Protein AF-A0A1H9ZW57-F1 (afdb_monomer_lite)

Radius of gyration: 20.59 Å; chains: 1; bounding box: 54×52×50 Å

Foldseek 3Di:
DDDDPVVVVVVVVVVVVVVVVLVVLQVPAAADDLLQVQLLLQLLVQLLVQLVVPLDPVSNVVSNVVSCVRSPDPDPVSSVSVVVLLLLLLVLVVVLVVLVVVLVVLVVVDDDVSVVVNVVSVVVNVVSVVVLVVSCSNRNPVSSVSCVVCNVSSNVSNVSVCVSVVVD

Structure (mmCIF, N/CA/C/O backbone):
data_AF-A0A1H9ZW57-F1
#
_entry.id   AF-A0A1H9ZW57-F1
#
loop_
_atom_site.group_PDB
_atom_site.id
_atom_site.type_symbol
_atom_site.label_atom_id
_atom_site.label_alt_id
_atom_site.label_comp_id
_atom_site.label_asym_id
_atom_site.label_entity_id
_atom_site.label_seq_id
_atom_site.pdbx_PDB_ins_code
_atom_site.Cartn_x
_atom_site.Cartn_y
_atom_site.Cartn_z
_atom_site.occupancy
_atom_site.B_iso_or_equiv
_atom_site.auth_seq_id
_atom_site.auth_comp_id
_atom_site.auth_asym_id
_atom_site.auth_atom_id
_atom_site.pdbx_PDB_model_num
ATOM 1 N N . MET A 1 1 ? -31.248 30.752 15.917 1.00 48.69 1 MET A N 1
ATOM 2 C CA . MET A 1 1 ? -30.163 31.732 15.704 1.00 48.69 1 MET A CA 1
ATOM 3 C C . MET A 1 1 ? -29.726 31.606 14.259 1.00 48.69 1 MET A C 1
ATOM 5 O O . MET A 1 1 ? -29.418 30.493 13.856 1.00 48.69 1 MET A O 1
ATOM 9 N N . ALA A 1 2 ? -29.811 32.682 13.477 1.00 47.81 2 ALA A N 1
ATOM 10 C CA . ALA A 1 2 ? -29.317 32.686 12.101 1.00 47.81 2 ALA A CA 1
ATOM 11 C C . ALA A 1 2 ? -27.779 32.799 12.116 1.00 47.81 2 ALA A C 1
ATOM 13 O O . ALA A 1 2 ? -27.264 33.510 12.985 1.00 47.81 2 ALA A O 1
ATOM 14 N N . PRO A 1 3 ? -27.055 32.093 11.230 1.00 53.06 3 PRO A N 1
ATOM 15 C CA . PRO A 1 3 ? -25.609 32.245 11.112 1.00 53.06 3 PRO A CA 1
ATOM 16 C C . PRO A 1 3 ? -25.252 33.699 10.771 1.00 53.06 3 PRO A C 1
ATOM 18 O O . PRO A 1 3 ? -25.980 34.388 10.057 1.00 53.06 3 PRO A O 1
ATOM 21 N N . SER A 1 4 ? -24.158 34.186 11.356 1.00 66.56 4 SER A N 1
ATOM 22 C CA . SER A 1 4 ? -23.647 35.531 11.100 1.00 66.56 4 SER A CA 1
ATOM 23 C C . SER A 1 4 ? -23.088 35.609 9.680 1.00 66.56 4 SER A C 1
ATOM 25 O O . SER A 1 4 ? -22.386 34.702 9.241 1.00 66.56 4 SER A O 1
ATOM 27 N N . TYR A 1 5 ? -23.311 36.729 8.992 1.00 62.28 5 TYR A N 1
ATOM 28 C CA . TYR A 1 5 ? -22.708 37.034 7.686 1.00 62.28 5 TYR A CA 1
ATOM 29 C C . TYR A 1 5 ? -21.175 36.841 7.672 1.00 62.28 5 TYR A C 1
ATOM 31 O O . TYR A 1 5 ? -20.592 36.432 6.670 1.00 62.28 5 TYR A O 1
ATOM 39 N N . PHE A 1 6 ? -20.513 37.076 8.810 1.00 53.22 6 PHE A N 1
ATOM 40 C CA . PHE A 1 6 ? -19.073 36.857 8.961 1.00 53.22 6 PHE A CA 1
ATOM 41 C C . PHE A 1 6 ? -18.682 35.372 9.047 1.00 53.22 6 PHE A C 1
ATOM 43 O O . PHE A 1 6 ? -17.600 35.010 8.586 1.00 53.22 6 PHE A O 1
ATOM 50 N N . ASP A 1 7 ? -19.553 34.510 9.580 1.00 55.00 7 ASP A N 1
ATOM 51 C CA . ASP A 1 7 ? -19.32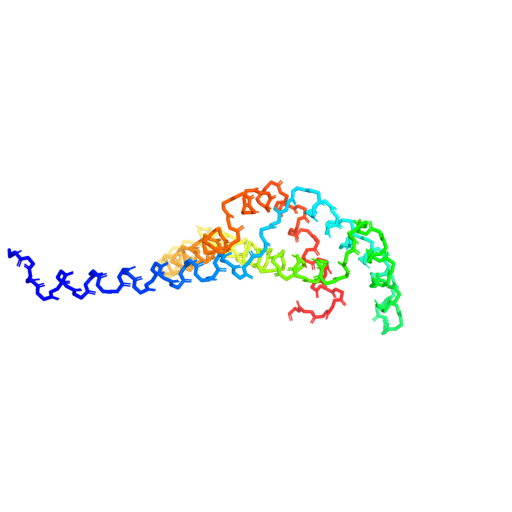8 33.059 9.597 1.00 55.00 7 ASP A CA 1
ATOM 52 C C . ASP A 1 7 ? -19.483 32.465 8.190 1.00 55.00 7 ASP A C 1
ATOM 54 O O . ASP A 1 7 ? -18.700 31.602 7.793 1.00 55.00 7 ASP A O 1
ATOM 58 N N . GLU A 1 8 ? -20.435 32.974 7.403 1.00 53.88 8 GLU A N 1
ATOM 59 C CA . GLU A 1 8 ? -20.627 32.582 6.000 1.00 53.88 8 GLU A CA 1
ATOM 60 C C . GLU A 1 8 ? -19.441 33.005 5.120 1.00 53.88 8 GLU A C 1
ATOM 62 O O . GLU A 1 8 ? -18.935 32.202 4.334 1.00 53.88 8 GLU A O 1
ATOM 67 N N . LEU A 1 9 ? -18.925 34.225 5.308 1.00 49.50 9 LEU A N 1
ATOM 68 C CA . LEU A 1 9 ? -17.718 34.706 4.626 1.00 49.50 9 LEU A CA 1
ATOM 69 C C . LEU A 1 9 ? -16.478 33.875 4.977 1.00 49.50 9 LEU A C 1
ATOM 71 O O . LEU A 1 9 ? -15.741 33.472 4.079 1.00 49.50 9 LEU A O 1
ATOM 75 N N . ASN A 1 10 ? -16.257 33.565 6.257 1.00 44.41 10 ASN A N 1
ATOM 76 C CA . ASN A 1 10 ? -15.122 32.736 6.670 1.00 44.41 10 ASN A CA 1
ATOM 77 C C . ASN A 1 10 ? -15.222 31.301 6.133 1.00 44.41 10 ASN A C 1
ATOM 79 O O . ASN A 1 10 ? -14.213 30.738 5.697 1.00 44.41 10 ASN A O 1
ATOM 83 N N . ALA A 1 11 ? -16.422 30.712 6.120 1.00 53.91 11 ALA A N 1
ATOM 84 C CA . ALA A 1 11 ? -16.649 29.400 5.519 1.00 53.91 11 ALA A CA 1
ATOM 85 C C . ALA A 1 11 ? -16.393 29.417 4.000 1.00 53.91 11 ALA A C 1
ATOM 87 O O . ALA A 1 11 ? -15.747 28.503 3.482 1.00 53.91 11 ALA A O 1
ATOM 88 N N . SER A 1 12 ? -16.822 30.477 3.305 1.00 50.91 12 SER A N 1
ATOM 89 C CA . SER A 1 12 ? -16.596 30.670 1.866 1.00 50.91 12 SER A CA 1
ATOM 90 C C . SER A 1 12 ? -15.109 30.797 1.531 1.00 50.91 12 SER A C 1
ATOM 92 O O . SER A 1 12 ? -14.602 30.052 0.695 1.00 50.91 12 SER A O 1
ATOM 94 N N . VAL A 1 13 ? -14.378 31.665 2.239 1.00 56.69 13 VAL A N 1
ATOM 95 C CA . VAL A 1 13 ? -12.936 31.885 2.024 1.00 56.69 13 VAL A CA 1
ATOM 96 C C . VAL A 1 13 ? -12.135 30.616 2.324 1.00 56.69 13 VAL A C 1
ATOM 98 O O . VAL A 1 13 ? -11.243 30.245 1.563 1.00 56.69 13 VAL A O 1
ATOM 101 N N . THR A 1 14 ? -12.486 29.891 3.390 1.00 61.47 14 THR A N 1
ATOM 102 C CA . THR A 1 14 ? -11.835 28.614 3.723 1.00 61.47 14 THR A CA 1
ATOM 103 C C . THR A 1 14 ? -12.100 27.558 2.645 1.00 61.47 14 THR A C 1
ATOM 105 O O . THR A 1 14 ? -11.188 26.829 2.258 1.00 61.47 14 THR A O 1
ATOM 108 N N . SER A 1 15 ? -13.325 27.490 2.116 1.00 55.47 15 SER A N 1
ATOM 109 C CA . SER A 1 15 ? -13.694 26.560 1.044 1.00 55.47 15 SER A CA 1
ATOM 110 C C . SER A 1 15 ? -12.976 26.869 -0.274 1.00 55.47 15 SER A C 1
ATOM 112 O O . SER A 1 15 ? -12.524 25.949 -0.952 1.00 55.47 15 SER A O 1
ATOM 114 N N . GLU A 1 16 ? -12.842 28.143 -0.640 1.00 55.03 16 GLU A N 1
ATOM 115 C CA . GLU A 1 16 ? -12.150 28.567 -1.863 1.00 55.03 16 GLU A CA 1
ATOM 116 C C . GLU A 1 16 ? -10.642 28.309 -1.799 1.00 55.03 16 GLU A C 1
ATOM 118 O O . GLU A 1 16 ? -10.066 27.800 -2.762 1.00 55.03 16 GLU A O 1
ATOM 123 N N . VAL A 1 17 ? -10.007 28.580 -0.653 1.00 57.34 17 VAL A N 1
ATOM 124 C CA . VAL A 1 17 ? -8.581 28.286 -0.438 1.00 57.34 17 VAL A CA 1
ATOM 125 C C . VAL A 1 17 ? -8.321 26.779 -0.490 1.00 57.34 17 VAL A C 1
ATOM 127 O O . VAL A 1 17 ? -7.395 26.344 -1.174 1.00 57.34 17 VAL A O 1
ATOM 130 N N . LEU A 1 18 ? -9.172 25.965 0.147 1.00 59.97 18 LEU A N 1
ATOM 131 C CA . LEU A 1 18 ? -9.086 24.503 0.062 1.00 59.97 18 LEU A CA 1
ATOM 132 C C . LEU A 1 18 ? -9.321 23.989 -1.368 1.00 59.97 18 LEU A C 1
ATOM 134 O O . LEU A 1 18 ? -8.661 23.044 -1.791 1.00 59.97 18 LEU A O 1
ATOM 138 N N . ALA A 1 19 ? -10.218 24.614 -2.136 1.00 59.75 19 ALA A N 1
ATOM 139 C CA . ALA A 1 19 ? -10.471 24.246 -3.528 1.00 59.75 19 ALA A CA 1
ATOM 140 C C . ALA A 1 19 ? -9.304 24.617 -4.464 1.00 59.75 19 ALA A C 1
ATOM 142 O O . ALA A 1 19 ? -8.989 23.863 -5.390 1.00 59.75 19 ALA A O 1
ATOM 143 N N . ALA A 1 20 ? -8.647 25.757 -4.231 1.00 59.88 20 ALA A N 1
ATOM 144 C CA . ALA A 1 20 ? -7.454 26.170 -4.968 1.00 59.88 20 ALA A CA 1
ATOM 145 C C . ALA A 1 20 ? -6.250 25.260 -4.665 1.00 59.88 20 ALA A C 1
ATOM 147 O O . ALA A 1 20 ? -5.509 24.894 -5.584 1.00 59.88 20 ALA A O 1
ATOM 148 N N . ASP A 1 21 ? -6.095 24.838 -3.408 1.00 62.75 21 ASP A N 1
ATOM 149 C CA . ASP A 1 21 ? -5.072 23.874 -2.993 1.00 62.75 21 ASP A CA 1
ATOM 150 C C . ASP A 1 21 ? -5.345 22.480 -3.587 1.00 62.75 21 ASP A C 1
ATOM 152 O O . ASP A 1 21 ? -4.476 21.904 -4.242 1.00 62.75 21 ASP A O 1
ATOM 156 N N . ASP A 1 22 ? -6.591 21.989 -3.521 1.00 61.50 22 ASP A N 1
ATOM 157 C CA . ASP A 1 22 ? -7.005 20.724 -4.150 1.00 61.50 22 ASP A CA 1
ATOM 158 C C . ASP A 1 22 ? -6.761 20.735 -5.675 1.00 61.50 22 ASP A C 1
ATOM 160 O O . ASP A 1 22 ? -6.293 19.744 -6.247 1.00 61.50 22 ASP A O 1
ATOM 164 N N . ARG A 1 23 ? -7.029 21.858 -6.358 1.00 61.56 23 ARG A N 1
ATOM 165 C CA . ARG A 1 23 ? -6.740 22.015 -7.795 1.00 61.56 23 ARG A CA 1
ATOM 166 C C . ARG A 1 23 ? -5.238 21.973 -8.074 1.00 61.56 23 ARG A C 1
ATOM 168 O O . ARG A 1 23 ? -4.821 21.308 -9.020 1.00 61.56 23 ARG A O 1
ATOM 175 N N . THR A 1 24 ? -4.433 22.645 -7.258 1.00 68.75 24 THR A N 1
ATOM 176 C CA . THR A 1 24 ? -2.968 22.671 -7.394 1.00 68.75 24 THR A CA 1
ATOM 177 C C . THR A 1 24 ? -2.365 21.286 -7.151 1.00 68.75 24 THR A C 1
ATOM 179 O O . THR A 1 24 ? -1.539 20.822 -7.938 1.00 68.75 24 THR A O 1
ATOM 182 N N . LEU A 1 25 ? -2.844 20.573 -6.128 1.00 63.41 25 LEU A N 1
ATOM 183 C CA . LEU A 1 25 ? -2.439 19.202 -5.819 1.00 63.41 25 LEU A CA 1
ATOM 184 C 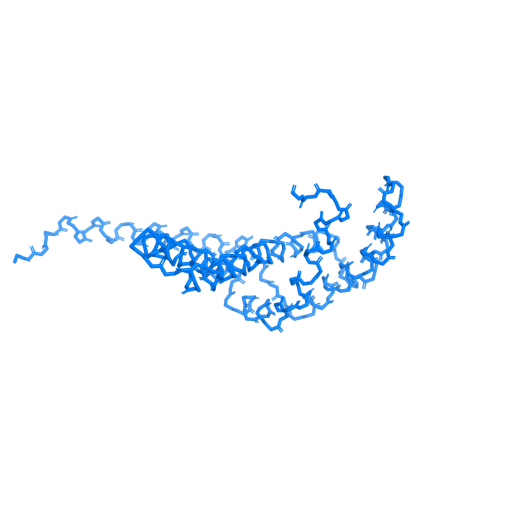C . LEU A 1 25 ? -2.768 18.227 -6.951 1.00 63.41 25 LEU A C 1
ATOM 186 O O . LEU A 1 25 ? -1.939 17.374 -7.262 1.00 63.41 25 LEU A O 1
ATOM 190 N N . ARG A 1 26 ? -3.939 18.365 -7.587 1.00 63.41 26 ARG A N 1
ATOM 191 C CA . ARG A 1 26 ? -4.319 17.549 -8.752 1.00 63.41 26 ARG A CA 1
ATOM 192 C C . ARG A 1 26 ? -3.476 17.851 -9.982 1.00 63.41 26 ARG A C 1
ATOM 194 O O . ARG A 1 26 ? -3.082 16.922 -10.672 1.00 63.41 26 ARG A O 1
ATOM 201 N N . LEU A 1 27 ? -3.176 19.122 -10.250 1.00 65.00 27 LEU A N 1
ATOM 202 C CA . LEU A 1 27 ? -2.346 19.513 -11.396 1.00 65.00 27 LEU A CA 1
ATOM 203 C C . LEU A 1 27 ? -0.892 19.034 -11.263 1.00 65.00 27 LEU A C 1
ATOM 205 O O . LEU A 1 27 ? -0.232 18.800 -12.270 1.00 65.00 27 LEU A O 1
ATOM 209 N N . ALA A 1 28 ? -0.402 18.870 -10.032 1.00 67.06 28 ALA A N 1
ATOM 210 C CA . ALA A 1 28 ? 0.938 18.359 -9.750 1.00 67.06 28 ALA A CA 1
ATOM 211 C C . ALA A 1 28 ? 1.005 16.826 -9.604 1.00 67.06 28 ALA A C 1
ATOM 213 O O . ALA A 1 28 ? 2.099 16.264 -9.510 1.00 67.06 28 ALA A O 1
ATOM 214 N N . ALA A 1 29 ? -0.139 16.141 -9.533 1.00 77.19 29 ALA A N 1
ATOM 215 C CA . ALA A 1 29 ? -0.209 14.700 -9.347 1.00 77.19 29 ALA A CA 1
ATOM 216 C C . ALA A 1 29 ? -0.437 13.984 -10.681 1.00 77.19 29 ALA A C 1
ATOM 218 O O . ALA A 1 29 ? -1.220 14.421 -11.515 1.00 77.19 29 ALA A O 1
ATOM 219 N N . SER A 1 30 ? 0.217 12.839 -10.856 1.00 82.19 30 SER A N 1
ATOM 220 C CA . SER A 1 30 ? 0.008 11.961 -12.009 1.00 82.19 30 SER A CA 1
ATOM 221 C C . SER A 1 30 ? -0.807 10.738 -11.572 1.00 82.19 30 SER A C 1
ATOM 223 O O . SER A 1 30 ? -0.226 9.858 -10.920 1.00 82.19 30 SER A O 1
ATOM 225 N N . PRO A 1 31 ? -2.119 10.676 -11.890 1.00 89.38 31 PRO A N 1
ATOM 226 C CA . PRO A 1 31 ? -2.975 9.510 -11.647 1.00 89.38 31 PRO A CA 1
ATOM 227 C C . PRO A 1 31 ? -2.345 8.227 -12.180 1.00 89.38 31 PRO A C 1
ATOM 229 O O . PRO A 1 31 ? -1.612 8.293 -13.162 1.00 89.38 31 PRO A O 1
ATOM 232 N N . LEU A 1 32 ? -2.604 7.085 -11.545 1.00 93.94 32 LEU A N 1
ATOM 233 C CA . LEU A 1 32 ? -2.151 5.786 -12.045 1.00 93.94 32 LEU A CA 1
ATOM 234 C C . LEU A 1 32 ? -3.151 5.236 -13.063 1.00 93.94 32 LEU A C 1
ATOM 236 O O . LEU A 1 32 ? -4.351 5.211 -12.797 1.00 93.94 32 LEU A O 1
ATOM 240 N N . THR A 1 33 ? -2.651 4.731 -14.185 1.00 95.19 33 THR A N 1
ATOM 241 C CA . THR A 1 33 ? -3.429 3.915 -15.121 1.00 95.19 33 THR A CA 1
ATOM 242 C C . THR A 1 33 ? -3.422 2.444 -14.697 1.00 95.19 33 THR A C 1
ATOM 244 O O . THR A 1 33 ? -2.597 2.003 -13.890 1.00 95.19 33 THR A O 1
ATOM 247 N N . GLY A 1 34 ? -4.326 1.640 -15.265 1.00 95.31 34 GLY A N 1
ATOM 248 C CA . GLY A 1 34 ? -4.345 0.194 -15.020 1.00 95.31 34 GLY A CA 1
ATOM 249 C C . GLY A 1 34 ? -3.059 -0.515 -15.468 1.00 95.31 34 GLY A C 1
ATOM 250 O O . GLY A 1 34 ? -2.571 -1.407 -14.773 1.00 95.31 34 GLY A O 1
ATOM 251 N N . GLU A 1 35 ? -2.470 -0.086 -16.587 1.00 95.94 35 GLU A N 1
ATOM 252 C CA . GLU A 1 35 ? -1.188 -0.611 -17.075 1.00 95.94 35 GLU A CA 1
ATOM 253 C C . GLU A 1 35 ? -0.053 -0.311 -16.094 1.00 95.94 35 GLU A C 1
ATOM 255 O O . GLU A 1 35 ? 0.765 -1.184 -15.794 1.00 95.94 35 GLU A O 1
ATOM 260 N N . GLU A 1 36 ? -0.046 0.894 -15.526 1.00 96.69 36 GLU A N 1
ATOM 261 C CA . GLU A 1 36 ? 0.948 1.291 -14.537 1.00 96.69 36 GLU A CA 1
ATOM 262 C C . GLU A 1 36 ? 0.812 0.493 -13.245 1.00 96.69 36 GLU A C 1
ATOM 264 O O . GLU A 1 36 ? 1.814 0.004 -12.729 1.00 96.69 36 GLU A O 1
ATOM 269 N N . VAL A 1 37 ? -0.410 0.273 -12.747 1.00 97.69 37 VAL A N 1
ATOM 270 C CA . VAL A 1 37 ? -0.634 -0.601 -11.583 1.00 97.69 37 VAL A CA 1
ATOM 271 C C . VAL A 1 37 ? -0.156 -2.027 -11.868 1.00 97.69 37 VAL A C 1
ATOM 273 O O . VAL A 1 37 ? 0.523 -2.620 -11.029 1.00 97.69 37 VAL A O 1
ATOM 276 N N . ALA A 1 38 ? -0.432 -2.570 -13.056 1.00 97.88 38 ALA A N 1
ATOM 277 C CA . ALA A 1 38 ? 0.054 -3.892 -13.446 1.00 97.88 38 A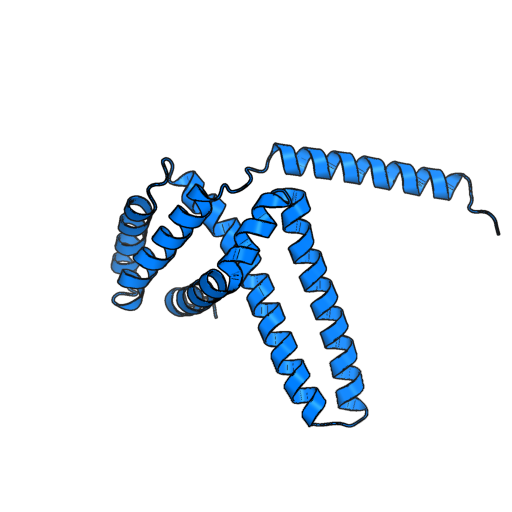LA A CA 1
ATOM 278 C C . ALA A 1 38 ? 1.592 -3.956 -13.525 1.00 97.88 38 ALA A C 1
ATOM 280 O O . ALA A 1 38 ? 2.189 -4.932 -13.065 1.00 97.88 38 ALA A O 1
ATOM 281 N N . GLY A 1 39 ? 2.241 -2.920 -14.064 1.00 98.06 39 GLY A N 1
ATOM 282 C CA . GLY A 1 39 ? 3.701 -2.806 -14.104 1.00 98.06 39 GLY A CA 1
ATOM 283 C C . GLY A 1 39 ? 4.334 -2.692 -12.720 1.00 98.06 39 GLY A C 1
ATOM 284 O O . GLY A 1 39 ? 5.322 -3.366 -12.432 1.00 98.06 39 GLY A O 1
ATOM 285 N N . LEU A 1 40 ? 3.728 -1.916 -11.822 1.00 98.25 40 LEU A N 1
ATOM 286 C CA . LEU A 1 40 ? 4.179 -1.775 -10.435 1.00 98.25 40 LEU A CA 1
ATOM 287 C C . LEU A 1 40 ? 4.014 -3.075 -9.633 1.00 98.25 40 LEU A C 1
ATOM 289 O O . LEU A 1 40 ? 4.861 -3.393 -8.801 1.00 98.25 40 LEU A O 1
ATOM 293 N N . LEU A 1 41 ? 2.961 -3.853 -9.896 1.00 98.38 41 LEU A N 1
ATOM 294 C CA . LEU A 1 41 ? 2.799 -5.184 -9.306 1.00 98.38 41 LEU A CA 1
ATOM 295 C C . LEU A 1 41 ? 3.927 -6.126 -9.743 1.00 98.38 41 LEU A C 1
ATOM 297 O O . LEU A 1 41 ? 4.555 -6.744 -8.884 1.00 98.38 41 LEU A O 1
ATOM 301 N N . ARG A 1 42 ? 4.240 -6.174 -11.048 1.00 98.50 42 ARG A N 1
ATOM 302 C CA . ARG A 1 42 ? 5.378 -6.958 -11.563 1.00 98.50 42 ARG A CA 1
ATOM 303 C C . ARG A 1 42 ? 6.694 -6.519 -10.932 1.00 98.50 42 ARG A C 1
ATOM 305 O O . ARG A 1 42 ? 7.456 -7.368 -10.488 1.00 98.50 42 ARG A O 1
ATOM 312 N N . TYR A 1 43 ? 6.921 -5.208 -10.823 1.00 98.50 43 TYR A N 1
ATOM 313 C CA . TYR A 1 43 ? 8.089 -4.660 -10.134 1.00 98.50 43 TYR A CA 1
ATOM 314 C C . TYR A 1 43 ? 8.224 -5.238 -8.716 1.00 98.50 43 TYR A C 1
ATOM 316 O O . TYR A 1 43 ? 9.261 -5.797 -8.371 1.00 98.50 43 TYR A O 1
ATOM 324 N N . GLN A 1 44 ? 7.179 -5.133 -7.889 1.00 98.31 44 GLN A N 1
ATOM 325 C CA . GLN A 1 44 ? 7.245 -5.566 -6.487 1.00 98.31 44 GLN A CA 1
ATOM 326 C C . GLN A 1 44 ? 7.448 -7.076 -6.355 1.00 98.31 44 GLN A C 1
ATOM 328 O O . GLN A 1 44 ? 8.167 -7.526 -5.465 1.00 98.31 44 GLN A O 1
ATOM 333 N N . GLU A 1 45 ? 6.840 -7.854 -7.246 1.00 98.44 45 GLU A N 1
ATOM 334 C CA . GLU A 1 45 ? 6.976 -9.309 -7.273 1.00 98.44 45 GLU A CA 1
ATOM 335 C C . GLU A 1 45 ? 8.374 -9.753 -7.683 1.00 98.44 45 GLU A C 1
ATOM 337 O O . GLU A 1 45 ? 8.965 -10.584 -6.994 1.00 98.44 45 GLU A O 1
ATOM 342 N N . THR A 1 46 ? 8.927 -9.172 -8.749 1.00 98.50 46 THR A N 1
ATOM 343 C CA . THR A 1 46 ? 10.303 -9.438 -9.179 1.00 98.50 46 THR A CA 1
ATOM 344 C C . THR A 1 46 ? 11.296 -9.018 -8.105 1.00 98.50 46 THR A C 1
ATOM 346 O O . THR A 1 46 ? 12.189 -9.792 -7.764 1.00 98.50 46 THR A O 1
ATOM 349 N N . PHE A 1 47 ? 11.103 -7.834 -7.515 1.00 98.19 47 PHE A N 1
ATOM 350 C CA . PHE A 1 47 ? 11.953 -7.354 -6.433 1.00 98.19 47 PHE A CA 1
ATOM 351 C C . PHE A 1 47 ? 11.969 -8.352 -5.272 1.00 98.19 47 PHE A C 1
ATOM 353 O O . PHE A 1 47 ? 13.038 -8.780 -4.845 1.00 98.19 47 PHE A O 1
ATOM 360 N N . LEU A 1 48 ? 10.794 -8.762 -4.782 1.00 97.81 48 LEU A N 1
ATOM 361 C CA . LEU A 1 48 ? 10.688 -9.719 -3.681 1.00 97.81 48 LEU A CA 1
ATOM 362 C C . LEU A 1 48 ? 11.269 -11.088 -4.032 1.00 97.81 48 LEU A C 1
ATOM 364 O O . LEU A 1 48 ? 11.959 -11.666 -3.198 1.00 97.81 48 LEU A O 1
ATOM 368 N N . GLY A 1 49 ? 11.044 -11.585 -5.252 1.00 97.31 49 GLY A N 1
ATOM 369 C CA . GLY A 1 49 ? 11.563 -12.883 -5.693 1.00 97.31 49 GLY A CA 1
ATOM 370 C C . GLY A 1 49 ? 13.088 -12.998 -5.603 1.00 97.31 49 GLY A C 1
ATOM 371 O O . GLY A 1 49 ? 13.606 -14.089 -5.383 1.00 97.31 49 GLY A O 1
ATOM 372 N N . ILE A 1 50 ? 13.801 -11.874 -5.714 1.00 97.19 50 ILE A N 1
ATOM 373 C CA . ILE A 1 50 ? 15.262 -11.809 -5.593 1.00 97.19 50 ILE A CA 1
ATOM 374 C C . ILE A 1 50 ? 15.668 -11.429 -4.164 1.00 97.19 50 ILE A C 1
ATOM 376 O O . ILE A 1 50 ? 16.511 -12.087 -3.556 1.00 97.19 50 ILE A O 1
ATOM 380 N N . ALA A 1 51 ? 15.056 -10.379 -3.612 1.00 96.56 51 ALA A N 1
ATOM 381 C CA . ALA A 1 51 ? 15.434 -9.803 -2.326 1.00 96.56 51 ALA A CA 1
ATOM 382 C C . ALA A 1 51 ? 15.126 -10.720 -1.131 1.00 96.56 51 ALA A C 1
ATOM 384 O O . ALA A 1 51 ? 15.801 -10.646 -0.108 1.00 96.56 51 ALA A O 1
ATOM 385 N N . GLU A 1 52 ? 14.125 -11.600 -1.230 1.00 95.50 52 GLU A N 1
ATOM 386 C CA . GLU A 1 52 ? 13.853 -12.585 -0.178 1.00 95.50 52 GLU A CA 1
ATOM 387 C C . GLU A 1 52 ? 14.960 -13.638 -0.066 1.00 95.50 52 GLU A C 1
ATOM 389 O O . GLU A 1 52 ? 15.246 -14.088 1.044 1.00 95.50 52 GLU A O 1
ATOM 394 N N . ALA A 1 53 ? 15.592 -13.994 -1.189 1.00 94.38 53 ALA A N 1
ATOM 395 C CA . ALA A 1 53 ? 16.696 -14.948 -1.238 1.00 94.38 53 ALA A CA 1
ATOM 396 C C . ALA A 1 53 ? 18.044 -14.311 -0.862 1.00 94.38 53 ALA A C 1
ATOM 398 O O . ALA A 1 53 ? 18.910 -14.986 -0.308 1.00 94.38 53 ALA A O 1
ATOM 399 N N . ASP A 1 54 ? 18.220 -13.019 -1.145 1.00 94.19 54 ASP A N 1
ATOM 400 C CA . ASP A 1 54 ? 19.467 -12.290 -0.923 1.00 94.19 54 ASP A CA 1
ATOM 401 C C . ASP A 1 54 ? 19.187 -10.860 -0.438 1.00 94.19 54 ASP A C 1
ATOM 403 O O . ASP A 1 54 ? 18.927 -9.943 -1.219 1.00 94.19 54 ASP A O 1
ATOM 407 N N . ARG A 1 55 ? 19.252 -10.683 0.887 1.00 94.12 55 ARG A N 1
ATOM 408 C CA . ARG A 1 55 ? 18.999 -9.404 1.573 1.00 94.12 55 ARG A CA 1
ATOM 409 C C . ARG A 1 55 ? 20.246 -8.527 1.715 1.00 94.12 55 ARG A C 1
ATOM 411 O O . ARG A 1 55 ? 20.205 -7.526 2.429 1.00 94.12 55 ARG A O 1
ATOM 418 N N . SER A 1 56 ? 21.365 -8.906 1.098 1.00 94.25 56 SER A N 1
ATOM 419 C CA . SER A 1 56 ? 22.570 -8.075 1.087 1.00 94.25 56 SER A CA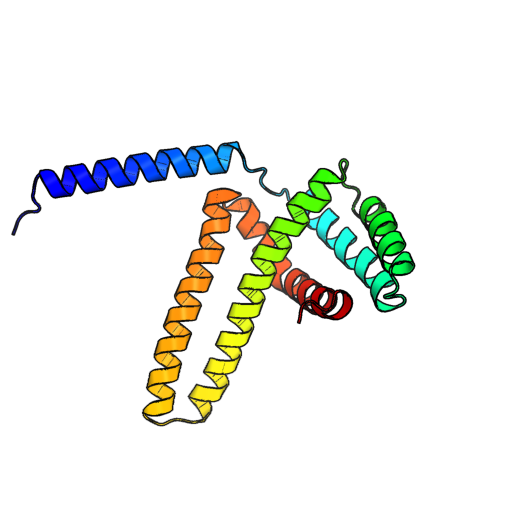 1
ATOM 420 C C . SER A 1 56 ? 22.343 -6.790 0.281 1.00 94.25 56 SER A C 1
ATOM 422 O O . SER A 1 56 ? 21.427 -6.704 -0.535 1.00 94.25 56 SER A O 1
ATOM 424 N N . SER A 1 57 ? 23.192 -5.777 0.464 1.00 93.00 57 SER A N 1
ATOM 425 C CA . SER A 1 57 ? 23.114 -4.544 -0.334 1.00 93.00 57 SER A CA 1
ATOM 426 C C . SER A 1 57 ? 23.233 -4.807 -1.839 1.00 93.00 57 SER A C 1
ATOM 428 O O . SER A 1 57 ? 22.546 -4.167 -2.632 1.00 93.00 57 SER A O 1
ATOM 430 N N . GLU A 1 58 ? 24.070 -5.770 -2.231 1.00 95.06 58 GLU A N 1
ATOM 431 C CA . GLU A 1 58 ? 24.243 -6.193 -3.625 1.00 95.06 58 GLU A CA 1
ATOM 432 C C . GLU A 1 58 ? 23.000 -6.926 -4.144 1.00 95.06 58 GLU A C 1
ATOM 434 O O . GLU A 1 58 ? 22.511 -6.619 -5.235 1.00 95.06 58 GLU A O 1
ATOM 439 N N . GLY A 1 59 ? 22.430 -7.824 -3.334 1.00 95.56 59 GLY A N 1
ATOM 440 C CA . GLY A 1 59 ? 21.180 -8.522 -3.631 1.00 95.56 59 GLY A CA 1
ATOM 441 C C . GLY A 1 59 ? 20.004 -7.571 -3.848 1.00 95.56 59 GLY A C 1
ATOM 442 O O . GLY A 1 59 ? 19.276 -7.704 -4.833 1.00 95.56 59 GLY A O 1
ATOM 443 N N . LEU A 1 60 ? 19.865 -6.551 -2.994 1.00 95.81 60 LEU A N 1
ATOM 444 C CA . LEU A 1 60 ? 18.831 -5.519 -3.119 1.00 95.81 60 LEU A CA 1
ATOM 445 C C . LEU A 1 60 ? 19.041 -4.621 -4.348 1.00 95.81 60 LEU A C 1
ATOM 447 O O . LEU A 1 60 ? 18.070 -4.271 -5.022 1.00 95.81 60 LEU A O 1
ATOM 451 N N . ALA A 1 61 ? 20.288 -4.270 -4.676 1.00 96.19 61 ALA A N 1
ATOM 452 C CA . ALA A 1 61 ? 20.600 -3.494 -5.877 1.00 96.19 61 ALA A CA 1
ATOM 453 C C . ALA A 1 61 ? 20.274 -4.275 -7.165 1.00 96.19 61 ALA A C 1
ATOM 455 O O . ALA A 1 61 ? 19.693 -3.718 -8.106 1.00 96.19 61 ALA A O 1
ATOM 456 N N . ARG A 1 62 ? 20.583 -5.580 -7.189 1.00 97.44 62 ARG A N 1
ATOM 457 C CA . ARG A 1 62 ? 20.186 -6.488 -8.275 1.00 97.44 62 ARG A CA 1
ATOM 458 C C . ARG A 1 62 ? 18.664 -6.589 -8.372 1.00 97.44 62 ARG A C 1
ATOM 460 O O . ARG A 1 62 ? 18.117 -6.362 -9.448 1.00 97.44 62 ARG A O 1
ATOM 467 N N . ALA A 1 63 ? 17.988 -6.836 -7.248 1.00 97.56 63 ALA A N 1
ATOM 468 C CA . ALA A 1 63 ? 16.532 -6.928 -7.183 1.00 97.56 63 ALA A CA 1
ATOM 469 C C . ALA A 1 63 ? 15.851 -5.678 -7.755 1.00 97.56 63 ALA A C 1
ATOM 471 O O . ALA A 1 63 ? 14.929 -5.790 -8.556 1.00 97.56 63 ALA A O 1
ATOM 472 N N . HIS A 1 64 ? 16.335 -4.489 -7.390 1.00 96.31 64 HIS A N 1
ATOM 473 C CA . HIS A 1 64 ? 15.840 -3.219 -7.918 1.00 96.31 64 HIS A CA 1
ATOM 474 C C . HIS A 1 64 ? 16.027 -3.106 -9.437 1.00 96.31 64 HIS A C 1
ATOM 476 O O . HIS A 1 64 ? 15.091 -2.758 -10.155 1.00 96.31 64 HIS A O 1
ATOM 482 N N . THR A 1 65 ? 17.224 -3.424 -9.933 1.00 96.50 65 THR A N 1
ATOM 483 C CA . THR A 1 65 ? 17.553 -3.325 -11.363 1.00 96.50 65 THR A CA 1
ATOM 484 C C . THR A 1 65 ? 16.676 -4.249 -12.208 1.00 96.50 65 THR A C 1
ATOM 486 O O . THR A 1 65 ? 16.082 -3.808 -13.192 1.00 96.50 65 THR A O 1
ATOM 489 N N . GLU A 1 66 ? 16.539 -5.510 -11.798 1.00 97.88 66 GLU A N 1
ATOM 490 C CA . GLU A 1 66 ? 15.703 -6.491 -12.499 1.00 97.88 66 GLU A CA 1
ATOM 491 C C . GLU A 1 66 ? 14.213 -6.144 -12.401 1.00 97.88 66 GLU A C 1
ATOM 493 O O . GLU A 1 66 ? 13.477 -6.255 -13.382 1.00 97.88 66 GLU A O 1
ATOM 498 N N . ALA A 1 67 ? 13.763 -5.647 -11.248 1.00 97.88 67 ALA A N 1
ATOM 499 C CA . ALA A 1 67 ? 12.383 -5.227 -11.056 1.00 97.88 67 ALA A CA 1
ATOM 500 C C . ALA A 1 67 ? 11.999 -4.033 -11.940 1.00 97.88 67 ALA A C 1
ATOM 502 O O . ALA A 1 67 ? 10.893 -4.022 -12.488 1.00 97.88 67 ALA A O 1
ATOM 503 N N . ILE A 1 68 ? 12.889 -3.044 -12.124 1.00 97.19 68 ILE A N 1
ATOM 504 C CA . ILE A 1 68 ? 12.652 -1.931 -13.062 1.00 97.19 68 ILE A CA 1
ATOM 505 C C . ILE A 1 68 ? 12.412 -2.482 -14.467 1.00 97.19 68 ILE A C 1
ATOM 507 O O . ILE A 1 68 ? 11.426 -2.106 -15.100 1.00 97.19 68 ILE A O 1
ATOM 511 N N . GLN A 1 69 ? 13.260 -3.401 -14.932 1.00 96.88 69 GLN A N 1
ATOM 512 C CA . GLN A 1 69 ? 13.116 -4.005 -16.259 1.00 96.88 69 GLN A CA 1
ATOM 513 C C . GLN A 1 69 ? 11.805 -4.797 -16.378 1.00 96.88 69 GLN A C 1
ATOM 515 O O . GLN A 1 69 ? 11.051 -4.608 -17.332 1.00 96.88 69 GLN A O 1
ATOM 520 N N . ALA A 1 70 ? 11.481 -5.621 -15.379 1.00 97.62 70 ALA A N 1
ATOM 521 C CA . ALA A 1 70 ? 10.263 -6.433 -15.353 1.00 97.62 70 ALA A CA 1
ATOM 522 C C . ALA A 1 70 ? 8.967 -5.606 -15.260 1.00 97.62 70 ALA A C 1
ATOM 524 O O . ALA A 1 70 ? 7.897 -6.057 -15.688 1.00 97.62 70 ALA A O 1
ATOM 525 N N . SER A 1 71 ? 9.044 -4.385 -14.722 1.00 97.12 71 SER A N 1
ATOM 526 C CA . SER A 1 71 ? 7.892 -3.484 -14.652 1.00 97.12 71 SER A CA 1
ATOM 527 C C . SER A 1 71 ? 7.334 -3.160 -16.041 1.00 97.12 71 SER A C 1
ATOM 529 O O . SER A 1 71 ? 6.120 -3.005 -16.192 1.00 97.12 71 SER A O 1
ATOM 531 N N . GLY A 1 72 ? 8.196 -3.110 -17.064 1.00 95.88 72 GLY A N 1
ATOM 532 C CA . GLY A 1 72 ? 7.838 -2.663 -18.411 1.00 95.88 72 GLY A CA 1
ATOM 533 C C . GLY A 1 72 ? 7.429 -1.188 -18.478 1.00 95.88 72 GLY A C 1
ATOM 534 O O . GLY A 1 72 ? 6.890 -0.761 -19.494 1.00 95.88 72 GLY A O 1
ATOM 535 N N . LEU A 1 73 ? 7.649 -0.414 -17.408 1.00 94.62 73 LEU A N 1
ATOM 536 C CA . LEU A 1 73 ? 7.335 1.009 -17.385 1.00 94.62 73 LEU A CA 1
ATOM 537 C C . LEU A 1 73 ? 8.447 1.804 -18.080 1.00 94.62 73 LEU A C 1
ATOM 539 O O . LEU A 1 73 ? 9.626 1.522 -17.859 1.00 94.62 73 LEU A O 1
ATOM 543 N N . PRO A 1 74 ? 8.093 2.808 -18.903 1.00 84.81 74 PRO A N 1
ATOM 544 C CA . PRO A 1 74 ? 9.052 3.497 -19.767 1.00 84.81 74 PRO A CA 1
ATOM 545 C C . PRO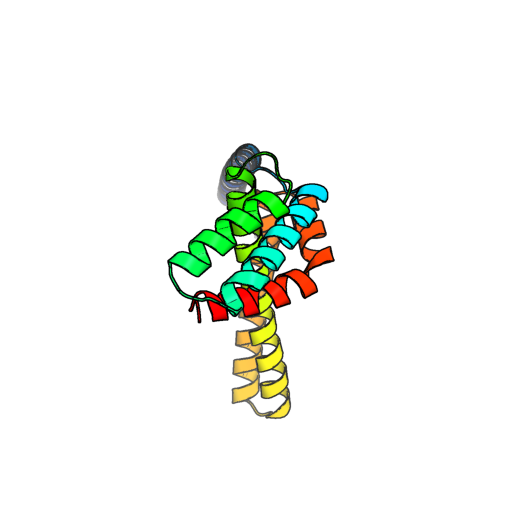 A 1 74 ? 10.074 4.334 -18.989 1.00 84.81 74 PRO A C 1
ATOM 547 O O . PRO A 1 74 ? 11.178 4.567 -19.472 1.00 84.81 74 PRO A O 1
ATOM 550 N N . GLU A 1 75 ? 9.726 4.777 -17.778 1.00 89.00 75 GLU A N 1
ATOM 551 C CA . GLU A 1 75 ? 10.561 5.657 -16.965 1.00 89.00 75 GLU A CA 1
ATOM 552 C C . GLU A 1 75 ? 10.716 5.116 -15.541 1.00 89.00 75 GLU A C 1
ATOM 554 O O . GLU A 1 75 ? 9.728 4.904 -14.834 1.00 89.00 75 GLU A O 1
ATOM 559 N N . ALA A 1 76 ? 11.959 4.994 -15.063 1.00 89.06 76 ALA A N 1
ATOM 560 C CA . ALA A 1 76 ? 12.248 4.608 -13.675 1.00 89.06 76 ALA A CA 1
ATOM 561 C C . ALA A 1 76 ? 11.581 5.556 -12.661 1.00 89.06 76 ALA A C 1
ATOM 563 O O . ALA A 1 76 ? 11.020 5.121 -11.658 1.00 89.06 76 ALA A O 1
ATOM 564 N N . ARG A 1 77 ? 11.519 6.855 -12.984 1.00 90.62 77 ARG A N 1
ATOM 565 C CA . ARG A 1 77 ? 10.798 7.848 -12.178 1.00 90.62 77 ARG A CA 1
ATOM 566 C C . ARG A 1 77 ? 9.334 7.461 -11.956 1.00 90.62 77 ARG A C 1
ATOM 568 O O . ARG A 1 77 ? 8.788 7.721 -10.882 1.00 90.62 77 ARG A O 1
ATOM 575 N N . ARG A 1 78 ? 8.692 6.849 -12.954 1.00 91.50 78 ARG A N 1
ATOM 576 C CA . ARG A 1 78 ? 7.292 6.438 -12.853 1.00 91.50 78 ARG A CA 1
ATOM 577 C C . ARG A 1 78 ? 7.115 5.258 -11.905 1.00 91.50 78 ARG A C 1
ATOM 579 O O . ARG A 1 78 ? 6.163 5.252 -11.124 1.00 91.50 78 ARG A O 1
ATOM 586 N N . VAL A 1 79 ? 8.066 4.323 -11.917 1.00 93.69 79 VAL A N 1
ATOM 587 C CA . VAL A 1 79 ? 8.143 3.210 -10.959 1.00 93.69 79 VAL A CA 1
ATOM 588 C C . VAL A 1 79 ? 8.223 3.747 -9.526 1.00 93.69 79 VAL A C 1
ATOM 590 O O . VAL A 1 79 ? 7.431 3.346 -8.672 1.00 93.69 79 VAL A O 1
ATOM 593 N N . ASP A 1 80 ? 9.115 4.703 -9.262 1.00 91.75 80 ASP A N 1
ATOM 594 C CA . ASP A 1 80 ? 9.308 5.270 -7.921 1.00 91.75 80 ASP A CA 1
ATOM 595 C C . ASP A 1 80 ? 8.065 5.999 -7.404 1.00 91.75 80 ASP A C 1
ATOM 597 O O . ASP A 1 80 ? 7.605 5.767 -6.279 1.00 91.75 80 ASP A O 1
ATOM 601 N N . GLN A 1 81 ? 7.490 6.865 -8.243 1.00 92.19 81 GLN A N 1
ATOM 602 C CA . GLN A 1 81 ? 6.281 7.616 -7.910 1.00 92.19 81 GLN A CA 1
ATOM 603 C C . GLN A 1 81 ? 5.097 6.680 -7.656 1.00 92.19 81 GLN A C 1
ATOM 605 O O . GLN A 1 81 ? 4.402 6.823 -6.648 1.00 92.19 81 GLN A O 1
ATOM 610 N N . GLY A 1 82 ? 4.890 5.695 -8.531 1.00 94.69 82 GLY A N 1
ATOM 611 C CA . GLY A 1 82 ? 3.815 4.723 -8.386 1.00 94.69 82 GLY A CA 1
ATOM 612 C C . GLY A 1 82 ? 3.969 3.860 -7.134 1.00 94.69 82 GLY A C 1
ATOM 613 O O . GLY A 1 82 ? 3.014 3.691 -6.373 1.00 94.69 82 GLY A O 1
ATOM 614 N N . ASN A 1 83 ? 5.187 3.400 -6.840 1.00 94.94 83 ASN A N 1
ATOM 615 C CA . ASN A 1 83 ? 5.473 2.655 -5.615 1.00 94.94 83 ASN A CA 1
ATOM 616 C C . ASN A 1 83 ? 5.283 3.502 -4.348 1.00 94.94 83 ASN A C 1
ATOM 618 O O . ASN A 1 83 ? 4.909 2.965 -3.306 1.00 94.94 83 ASN A O 1
ATOM 622 N N . ALA A 1 84 ? 5.509 4.818 -4.388 1.00 92.94 84 ALA A N 1
ATOM 623 C CA . ALA A 1 84 ? 5.197 5.699 -3.259 1.00 92.94 84 ALA A CA 1
ATOM 624 C C . ALA A 1 84 ? 3.681 5.785 -2.989 1.00 92.94 84 ALA A C 1
ATOM 626 O O . ALA A 1 84 ? 3.253 5.724 -1.830 1.00 92.94 84 ALA A O 1
ATOM 627 N N . ILE A 1 85 ? 2.866 5.862 -4.048 1.00 94.81 85 ILE A N 1
ATOM 628 C CA . ILE A 1 85 ? 1.398 5.850 -3.950 1.00 94.81 85 ILE A CA 1
ATOM 629 C C . ILE A 1 85 ? 0.922 4.506 -3.384 1.00 94.81 85 ILE A C 1
ATOM 631 O O . ILE A 1 85 ? 0.194 4.485 -2.389 1.00 94.81 85 ILE A O 1
ATOM 635 N N . ILE A 1 86 ? 1.388 3.389 -3.958 1.00 96.31 86 ILE A N 1
ATOM 636 C CA . ILE A 1 86 ? 1.036 2.038 -3.500 1.00 96.31 86 ILE A CA 1
ATOM 637 C C . ILE A 1 86 ? 1.432 1.827 -2.038 1.00 96.31 86 ILE A C 1
ATOM 639 O O . ILE A 1 86 ? 0.613 1.336 -1.267 1.00 96.31 86 ILE A O 1
ATOM 643 N N . ARG A 1 87 ? 2.645 2.220 -1.624 1.00 93.88 87 ARG A N 1
ATOM 644 C CA . ARG A 1 87 ? 3.089 2.078 -0.226 1.00 93.88 87 ARG A CA 1
ATOM 645 C C . ARG A 1 87 ? 2.210 2.866 0.737 1.00 93.88 87 ARG A C 1
ATOM 647 O O . ARG A 1 87 ? 1.867 2.355 1.799 1.00 93.88 87 ARG A O 1
ATOM 654 N N . THR A 1 88 ? 1.816 4.079 0.355 1.00 94.38 88 THR A N 1
ATOM 655 C CA . THR A 1 88 ? 0.922 4.909 1.172 1.00 94.38 88 THR A CA 1
ATOM 656 C C . THR A 1 88 ? -0.448 4.253 1.317 1.00 94.38 88 THR A C 1
ATOM 658 O O . THR A 1 88 ? -0.959 4.141 2.430 1.00 94.38 88 THR A O 1
ATOM 661 N N . PHE A 1 89 ? -1.028 3.784 0.209 1.00 96.69 89 PHE A N 1
ATOM 662 C CA . PHE A 1 89 ? -2.296 3.061 0.222 1.00 96.69 89 PHE A CA 1
ATOM 663 C C . PHE A 1 89 ? -2.198 1.781 1.060 1.00 96.69 89 PHE A C 1
ATOM 665 O O . PHE A 1 89 ? -2.903 1.647 2.058 1.00 96.69 89 PHE A O 1
ATOM 672 N N . ALA A 1 90 ? -1.287 0.872 0.712 1.00 96.50 90 ALA A N 1
ATOM 673 C CA . ALA A 1 90 ? -1.144 -0.424 1.364 1.00 96.50 90 ALA A CA 1
ATOM 674 C C . ALA A 1 90 ? -0.818 -0.292 2.860 1.00 96.50 90 ALA A C 1
ATOM 676 O O . ALA A 1 90 ? -1.398 -1.020 3.659 1.00 96.50 90 ALA A O 1
ATOM 677 N N . GLY A 1 91 ? 0.006 0.683 3.261 1.00 94.94 91 GLY A N 1
ATOM 678 C CA . GLY A 1 91 ? 0.287 0.957 4.673 1.00 94.94 91 GLY A CA 1
ATOM 679 C C . GLY A 1 91 ? -0.954 1.395 5.459 1.00 94.94 91 GLY A C 1
ATOM 680 O O . GLY A 1 91 ? -1.201 0.906 6.562 1.00 94.94 91 GLY A O 1
ATOM 681 N N . GLN A 1 92 ? -1.799 2.257 4.879 1.00 95.50 92 GLN A N 1
ATOM 682 C CA . GLN A 1 92 ? -3.077 2.638 5.496 1.00 95.50 92 GLN A CA 1
ATOM 683 C C . GLN A 1 92 ? -4.038 1.447 5.595 1.00 95.50 92 GLN A C 1
ATOM 685 O O . GLN A 1 92 ? -4.692 1.269 6.626 1.00 95.50 92 GLN A O 1
ATOM 690 N N . ARG A 1 93 ? -4.114 0.619 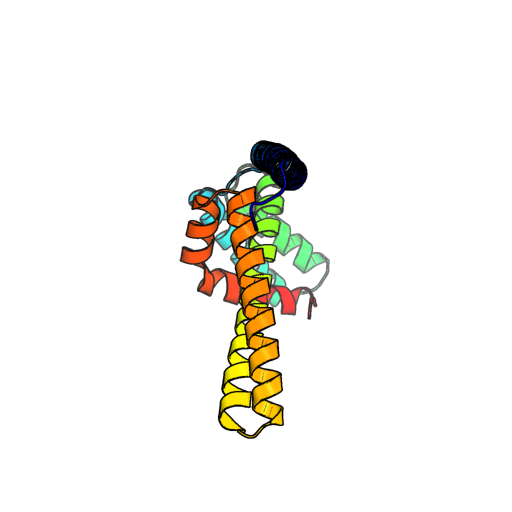4.544 1.00 97.25 93 ARG A N 1
ATOM 691 C CA . ARG A 1 93 ? -4.959 -0.583 4.519 1.00 97.25 93 ARG A CA 1
ATOM 692 C C . ARG A 1 93 ? -4.491 -1.626 5.532 1.00 97.25 93 ARG A C 1
ATOM 694 O O . ARG A 1 93 ? -5.321 -2.197 6.238 1.00 97.25 93 ARG A O 1
ATOM 701 N N . TRP A 1 94 ? -3.181 -1.818 5.663 1.00 96.44 94 TRP A N 1
ATOM 702 C CA . TRP A 1 94 ? -2.584 -2.726 6.636 1.00 96.44 94 TRP A CA 1
ATOM 703 C C . TRP A 1 94 ? -2.884 -2.273 8.067 1.00 96.44 94 TRP A C 1
ATOM 705 O O . TRP A 1 94 ? -3.411 -3.057 8.854 1.00 96.44 94 TRP A O 1
ATOM 715 N N . ALA A 1 95 ? -2.670 -0.989 8.378 1.00 95.56 95 ALA A N 1
ATOM 716 C CA . ALA A 1 95 ? -3.005 -0.422 9.684 1.00 95.56 95 ALA A CA 1
ATOM 717 C C . ALA A 1 95 ? -4.503 -0.566 10.012 1.00 95.56 95 ALA A C 1
ATOM 719 O O . ALA A 1 95 ? -4.865 -0.928 11.132 1.00 95.56 95 ALA A O 1
ATOM 720 N N . ALA A 1 96 ? -5.386 -0.346 9.031 1.00 96.25 96 ALA A N 1
ATOM 721 C CA . ALA A 1 96 ? -6.819 -0.570 9.207 1.00 96.25 96 ALA A CA 1
ATOM 722 C C . ALA A 1 96 ? -7.143 -2.051 9.478 1.00 96.25 96 ALA A C 1
ATOM 724 O O . ALA A 1 96 ? -7.990 -2.345 10.319 1.00 96.25 96 ALA A O 1
ATOM 725 N N . GLY A 1 97 ? -6.456 -2.985 8.812 1.00 95.62 97 GLY A N 1
ATOM 726 C CA . GLY A 1 97 ? -6.537 -4.420 9.102 1.00 95.62 97 GLY A CA 1
ATOM 727 C C . GLY A 1 97 ? -6.165 -4.744 10.552 1.00 95.62 97 GLY A C 1
ATOM 728 O O . GLY A 1 97 ? -6.971 -5.335 11.265 1.00 95.62 97 GLY A O 1
ATOM 729 N N . GLN A 1 98 ? -5.017 -4.249 11.025 1.00 95.50 98 GLN A N 1
ATOM 730 C CA . GLN A 1 98 ? -4.553 -4.450 12.406 1.00 95.50 98 GLN A CA 1
ATOM 731 C C . GLN A 1 98 ? -5.559 -3.930 13.446 1.00 95.50 98 GLN A C 1
ATOM 733 O O . GLN A 1 98 ? -5.842 -4.593 14.445 1.00 95.50 98 GLN A O 1
ATOM 738 N N . LEU A 1 99 ? -6.147 -2.753 13.207 1.00 96.31 99 LEU A N 1
ATOM 739 C CA . LEU A 1 99 ? -7.178 -2.199 14.086 1.00 96.31 99 LEU A CA 1
ATOM 740 C C . LEU A 1 99 ? -8.466 -3.034 14.076 1.00 96.31 99 LEU A C 1
ATOM 742 O O . LEU A 1 99 ? -9.065 -3.229 15.133 1.00 96.31 99 LEU A O 1
ATOM 746 N N . ARG A 1 100 ? -8.886 -3.553 12.915 1.00 95.88 100 ARG A N 1
ATOM 747 C CA . ARG A 1 100 ? -10.056 -4.444 12.809 1.00 95.88 100 ARG A CA 1
ATOM 748 C C . ARG A 1 100 ? -9.838 -5.759 13.549 1.00 95.88 100 ARG A C 1
ATOM 750 O O . ARG A 1 100 ? -10.749 -6.222 14.227 1.00 95.88 100 ARG A O 1
ATOM 757 N N . ASP A 1 101 ? -8.646 -6.338 13.466 1.00 95.38 101 ASP A N 1
ATOM 758 C CA . ASP A 1 101 ? -8.335 -7.571 14.191 1.00 95.38 101 ASP A CA 1
ATOM 759 C C . ASP A 1 101 ? -8.287 -7.332 15.706 1.00 95.38 101 ASP A C 1
ATOM 761 O O . ASP A 1 101 ? -8.829 -8.122 16.482 1.00 95.38 101 ASP A O 1
ATOM 765 N N . LYS A 1 102 ? -7.759 -6.179 16.137 1.00 94.69 102 LYS A N 1
ATOM 766 C CA . LYS A 1 102 ? -7.813 -5.753 17.542 1.00 94.69 102 LYS A CA 1
ATOM 767 C C . LYS A 1 102 ? -9.246 -5.536 18.041 1.00 94.69 102 LYS A C 1
ATOM 769 O O . LYS A 1 102 ? -9.530 -5.874 19.188 1.00 94.69 102 LYS A O 1
ATOM 774 N N . LEU A 1 103 ? -10.142 -4.995 17.209 1.00 94.19 103 LEU A N 1
ATOM 775 C CA . LEU A 1 103 ? -11.563 -4.864 17.553 1.00 94.19 103 LEU A CA 1
ATOM 776 C C . LEU A 1 103 ? -12.206 -6.222 17.812 1.00 94.19 103 LEU A C 1
ATOM 778 O O . LEU A 1 103 ? -12.782 -6.401 18.879 1.00 94.19 103 LEU A O 1
ATOM 782 N N . LYS A 1 104 ? -12.030 -7.188 16.901 1.00 93.50 104 LYS A N 1
ATOM 783 C CA . LYS A 1 104 ? -12.573 -8.547 17.067 1.00 93.50 104 LYS A CA 1
ATOM 784 C C . LYS A 1 104 ? -12.118 -9.187 18.381 1.00 93.50 104 LYS A C 1
ATOM 786 O O . LYS A 1 104 ? -12.907 -9.828 19.069 1.00 93.50 104 LYS A O 1
ATOM 791 N N . LEU A 1 105 ? -10.848 -8.990 18.752 1.00 92.62 105 LEU A N 1
ATOM 792 C CA . LEU A 1 105 ? -10.317 -9.491 20.019 1.00 92.62 105 LEU A CA 1
ATOM 793 C C . LEU A 1 105 ? -10.991 -8.822 21.227 1.00 92.62 105 LEU A C 1
ATOM 795 O O . LEU A 1 105 ? -11.383 -9.514 22.162 1.00 92.62 105 LEU A O 1
ATOM 799 N N . LEU A 1 106 ? -11.151 -7.497 21.217 1.00 91.88 106 LEU A N 1
ATOM 800 C CA . LEU A 1 106 ? -11.784 -6.762 22.321 1.00 91.88 106 LEU A CA 1
ATOM 801 C C . LEU A 1 106 ? -13.278 -7.077 22.458 1.00 91.88 106 LEU A C 1
ATOM 803 O O . LEU A 1 106 ? -13.771 -7.210 23.577 1.00 91.88 106 LEU A O 1
ATOM 807 N N . GLU A 1 107 ? -13.983 -7.248 21.340 1.00 90.00 107 GLU A N 1
ATOM 808 C CA . GLU A 1 107 ? -15.393 -7.654 21.315 1.00 90.00 107 GLU A CA 1
ATOM 809 C C . GLU A 1 107 ? -15.600 -9.020 21.989 1.00 90.00 107 GLU A C 1
ATOM 811 O O . GLU A 1 107 ? -16.618 -9.232 22.644 1.00 90.00 107 GLU A O 1
ATOM 816 N N . SER A 1 108 ? -14.607 -9.915 21.914 1.00 88.88 108 SER A N 1
ATOM 817 C CA . SER A 1 108 ? -14.642 -11.220 22.589 1.00 88.88 108 SER A CA 1
ATOM 818 C C . SER A 1 108 ? -14.366 -11.170 24.102 1.00 88.88 108 SER A C 1
ATOM 820 O O . SER A 1 108 ? -14.702 -12.116 24.809 1.00 88.88 108 SER A O 1
ATOM 822 N N . GLN A 1 109 ? -13.763 -10.086 24.610 1.00 87.69 109 GLN A N 1
ATOM 823 C CA . GLN A 1 109 ? -13.381 -9.942 26.025 1.00 87.69 109 GLN A CA 1
ATOM 824 C C . GLN A 1 109 ? -14.510 -9.363 26.892 1.00 87.69 109 GLN A C 1
ATOM 826 O O . GLN A 1 109 ? -14.635 -9.732 28.059 1.00 87.69 109 GLN A O 1
ATOM 831 N N . GLY A 1 110 ? -15.346 -8.484 26.328 1.00 80.88 110 GLY A N 1
ATOM 832 C CA . GLY A 1 110 ? -16.456 -7.837 27.036 1.00 80.88 110 GLY A CA 1
ATOM 833 C C . GLY A 1 110 ? -16.031 -6.868 28.156 1.00 80.88 110 GLY A C 1
ATOM 834 O O . GLY A 1 110 ? -14.854 -6.695 28.463 1.00 80.88 110 GLY A O 1
ATOM 835 N N . GLY A 1 111 ? -17.013 -6.202 28.772 1.00 89.25 111 GLY A N 1
ATOM 836 C CA . GLY A 1 111 ? -16.805 -5.273 29.894 1.00 89.25 111 GLY A CA 1
ATOM 837 C C . GLY A 1 111 ? -16.670 -3.792 29.507 1.00 89.25 111 GLY A C 1
ATOM 838 O O . GLY A 1 111 ? -16.460 -3.436 28.349 1.00 89.25 111 GLY A O 1
ATOM 839 N N . ALA A 1 112 ? -16.808 -2.905 30.500 1.00 85.50 112 ALA A N 1
ATOM 840 C CA . ALA A 1 112 ? -16.827 -1.451 30.294 1.00 85.50 112 ALA A CA 1
ATOM 841 C C . ALA A 1 112 ? -15.499 -0.906 29.732 1.00 85.50 112 ALA A C 1
ATOM 843 O O . ALA A 1 112 ? -15.502 -0.096 28.808 1.00 85.50 112 ALA A O 1
ATOM 844 N N . GLU A 1 113 ? -14.361 -1.410 30.217 1.00 86.00 113 GLU A N 1
ATOM 845 C CA . GLU A 1 113 ? -13.039 -0.999 29.727 1.00 86.00 113 GLU A CA 1
ATOM 846 C C . GLU A 1 113 ? -12.794 -1.442 28.271 1.00 86.00 113 GLU A C 1
ATOM 848 O O . GLU A 1 113 ? -12.206 -0.705 27.472 1.00 86.00 113 GLU A O 1
ATOM 853 N N . ALA A 1 114 ? -13.281 -2.629 27.891 1.00 89.19 114 ALA A N 1
ATOM 854 C CA . ALA A 1 114 ? -13.239 -3.083 26.504 1.00 89.19 114 ALA A CA 1
ATOM 855 C C . ALA A 1 114 ? -14.099 -2.180 25.607 1.00 89.19 114 ALA A C 1
ATOM 857 O O . ALA A 1 114 ? -13.650 -1.794 24.527 1.00 89.19 114 ALA A O 1
ATOM 858 N N . GLN A 1 115 ? -15.275 -1.758 26.082 1.00 90.50 115 GLN A N 1
ATOM 859 C CA . GLN A 1 115 ? -16.173 -0.872 25.339 1.00 90.50 115 GLN A CA 1
ATOM 860 C C . GLN A 1 115 ? -15.548 0.502 25.051 1.00 90.50 115 GLN A C 1
ATOM 862 O O . GLN A 1 115 ? -15.626 0.997 23.924 1.00 90.50 115 GLN A O 1
ATOM 867 N N . GLU A 1 116 ? -14.858 1.100 26.024 1.00 90.88 116 GLU A N 1
ATOM 868 C CA . GLU A 1 116 ? -14.123 2.357 25.816 1.00 90.88 116 GLU A CA 1
ATOM 869 C C . GLU A 1 116 ? -12.977 2.206 24.803 1.00 90.88 116 GLU A C 1
ATOM 871 O O . GLU A 1 116 ? -12.683 3.114 24.017 1.00 90.88 116 GLU A O 1
ATOM 876 N N . ARG A 1 117 ? -12.288 1.059 24.805 1.00 92.88 117 ARG A N 1
ATOM 877 C CA . ARG A 1 117 ? -11.226 0.761 23.830 1.00 92.88 117 ARG A CA 1
ATOM 878 C C . ARG A 1 117 ? -11.799 0.541 22.427 1.00 92.88 117 ARG A C 1
ATOM 880 O O . ARG A 1 117 ? -11.208 1.033 21.466 1.00 92.88 117 ARG A O 1
ATOM 887 N N . ILE A 1 118 ? -12.947 -0.128 22.310 1.00 94.31 118 ILE A N 1
ATOM 888 C CA . ILE A 1 118 ? -13.668 -0.333 21.045 1.00 94.31 118 ILE A CA 1
ATOM 889 C C . ILE A 1 118 ? -14.024 1.014 20.409 1.00 94.31 118 ILE A C 1
ATOM 891 O O . ILE A 1 118 ? -13.663 1.253 19.256 1.00 94.31 118 ILE A O 1
ATOM 895 N N . GLN A 1 119 ? -14.638 1.930 21.166 1.00 93.94 119 GLN A N 1
ATOM 896 C CA . GLN A 1 119 ? -15.014 3.256 20.654 1.00 93.94 119 GLN A CA 1
ATOM 897 C C . GLN A 1 119 ? -13.804 4.048 20.139 1.00 93.94 119 GLN A C 1
ATOM 899 O O . GLN A 1 119 ? -13.860 4.654 19.066 1.00 93.94 119 GLN A O 1
ATOM 904 N N . ARG A 1 120 ? -12.676 4.005 20.862 1.00 94.81 120 ARG A N 1
ATOM 905 C CA . ARG A 1 120 ? -11.431 4.658 20.426 1.00 94.81 120 ARG A CA 1
ATOM 906 C C . ARG A 1 120 ? -10.911 4.088 19.108 1.00 94.81 120 ARG A C 1
ATOM 908 O O . ARG A 1 120 ? -10.627 4.853 18.188 1.00 94.81 120 ARG A O 1
ATOM 915 N N . ILE A 1 121 ? -10.839 2.761 18.989 1.00 95.44 121 ILE A N 1
ATOM 916 C CA . ILE A 1 121 ? -10.344 2.109 17.769 1.00 95.44 121 ILE A CA 1
ATOM 917 C C . ILE A 1 121 ? -11.273 2.370 16.576 1.00 95.44 121 ILE A C 1
ATOM 919 O O . ILE A 1 121 ? -10.788 2.611 15.471 1.00 95.44 121 ILE A O 1
ATOM 923 N N . GLN A 1 122 ? -12.593 2.388 16.780 1.00 95.50 122 GLN A N 1
ATOM 924 C CA . GLN A 1 122 ? -13.551 2.773 15.737 1.00 95.50 122 GLN A CA 1
ATOM 925 C C . GLN A 1 122 ? -13.310 4.209 15.244 1.00 95.50 122 GLN A C 1
ATOM 927 O O . GLN A 1 122 ? -13.321 4.462 14.037 1.00 95.50 122 GLN A O 1
ATOM 932 N N . GLY A 1 123 ? -13.021 5.141 16.158 1.00 96.25 123 GLY A N 1
ATOM 933 C CA . GLY A 1 123 ? -12.639 6.510 15.811 1.00 96.25 123 GLY A CA 1
ATOM 934 C C . GLY A 1 123 ? -11.353 6.581 14.980 1.00 96.25 123 GLY A C 1
ATOM 935 O O . GLY A 1 123 ? -11.286 7.327 14.001 1.00 96.25 123 GLY A O 1
ATOM 936 N N . ASP A 1 124 ? -10.341 5.783 15.321 1.00 95.62 124 ASP A N 1
ATOM 937 C CA . ASP A 1 124 ? -9.079 5.740 14.576 1.00 95.62 124 ASP A CA 1
ATOM 938 C C . ASP A 1 124 ? -9.223 5.068 13.203 1.00 95.62 124 ASP A C 1
ATOM 940 O O . ASP A 1 124 ? -8.659 5.559 12.221 1.00 95.62 124 ASP A O 1
ATOM 944 N N . LEU A 1 125 ? -10.060 4.032 13.087 1.00 95.88 125 LEU A N 1
ATOM 945 C CA . LEU A 1 125 ? -10.449 3.455 11.798 1.00 95.88 125 LEU A CA 1
ATOM 946 C C . LEU A 1 125 ? -11.115 4.494 10.894 1.00 95.88 125 LEU A C 1
ATOM 948 O O . LEU A 1 125 ? -10.737 4.624 9.731 1.00 95.88 125 LEU A O 1
ATOM 952 N N . ALA A 1 126 ? -12.048 5.288 11.425 1.00 94.88 126 ALA A N 1
ATOM 953 C CA . ALA A 1 126 ? -12.695 6.348 10.655 1.00 94.88 126 ALA A CA 1
ATOM 954 C C . ALA A 1 126 ? -11.689 7.408 10.166 1.00 94.88 126 ALA A C 1
ATOM 956 O O . ALA A 1 126 ? -11.806 7.905 9.044 1.00 94.88 126 ALA A O 1
ATOM 957 N N . LYS A 1 127 ? -10.668 7.742 10.969 1.00 94.12 127 LYS A N 1
ATOM 958 C CA . LYS A 1 127 ? -9.581 8.643 10.545 1.00 94.12 127 LYS A CA 1
ATOM 959 C C . LYS A 1 127 ? -8.729 8.028 9.432 1.00 94.12 127 LYS A C 1
ATOM 961 O O . LYS A 1 127 ? -8.369 8.745 8.499 1.00 94.12 127 LYS A O 1
ATOM 966 N N . LEU A 1 128 ? -8.405 6.735 9.510 1.00 92.88 128 LEU A N 1
ATOM 967 C CA . LEU A 1 128 ? -7.654 6.041 8.458 1.00 92.88 128 LEU A CA 1
ATOM 968 C C . LEU A 1 128 ? -8.434 5.993 7.144 1.00 92.88 128 LEU A C 1
ATOM 970 O O . LEU A 1 128 ? -7.879 6.358 6.113 1.00 92.88 128 LEU A O 1
ATOM 974 N N . GLU A 1 129 ? -9.723 5.651 7.178 1.00 92.50 129 GLU A N 1
ATOM 975 C CA . GLU A 1 129 ? -10.562 5.638 5.971 1.00 92.50 129 GLU A CA 1
ATOM 976 C C . GLU A 1 129 ? -10.675 7.036 5.342 1.00 92.50 129 GLU A C 1
ATOM 978 O O . GLU A 1 129 ? -10.569 7.178 4.122 1.00 92.50 129 GLU A O 1
ATOM 983 N N . LYS A 1 130 ? -10.779 8.097 6.158 1.00 92.31 130 LYS A N 1
ATOM 984 C CA . LYS A 1 130 ? -10.710 9.484 5.664 1.00 92.31 130 LYS A CA 1
ATOM 985 C C . LYS A 1 130 ? -9.373 9.787 4.983 1.00 92.31 130 LYS A C 1
ATOM 987 O O . LYS A 1 130 ? -9.370 10.387 3.914 1.00 92.31 130 LYS A O 1
ATOM 992 N N . ARG A 1 131 ? -8.241 9.359 5.556 1.00 90.69 131 ARG A N 1
ATOM 993 C CA . ARG A 1 131 ? -6.910 9.532 4.938 1.00 90.69 131 ARG A CA 1
ATOM 994 C C . ARG A 1 131 ? -6.774 8.756 3.629 1.00 90.69 131 ARG A C 1
ATOM 996 O O . ARG A 1 131 ? -6.190 9.282 2.687 1.00 90.69 131 ARG A O 1
ATOM 1003 N N . THR A 1 132 ? -7.342 7.556 3.541 1.00 90.38 132 THR A N 1
ATOM 1004 C CA . THR A 1 132 ? -7.398 6.797 2.286 1.00 90.38 132 THR A CA 1
ATOM 1005 C C . THR A 1 132 ? -8.245 7.517 1.240 1.00 90.38 132 THR A C 1
ATOM 1007 O O . THR A 1 132 ? -7.834 7.598 0.086 1.00 90.38 132 THR A O 1
ATOM 1010 N N . ALA A 1 133 ? -9.365 8.132 1.627 1.00 89.81 133 ALA A N 1
ATOM 1011 C CA . ALA A 1 133 ? -10.169 8.948 0.716 1.00 89.81 133 ALA A CA 1
ATOM 1012 C C . ALA A 1 133 ? -9.421 10.194 0.191 1.00 89.81 133 ALA A C 1
ATOM 1014 O O . ALA A 1 133 ? -9.668 10.627 -0.933 1.00 89.81 133 ALA A O 1
ATOM 1015 N N . LEU A 1 134 ? -8.454 10.746 0.939 1.00 88.94 134 LEU A N 1
ATOM 1016 C CA . LEU A 1 134 ? -7.610 11.848 0.445 1.00 88.94 134 LEU A CA 1
ATOM 1017 C C . LEU A 1 134 ? -6.710 11.435 -0.731 1.00 88.94 134 LEU A C 1
ATOM 1019 O O . LEU A 1 134 ? -6.322 12.294 -1.523 1.00 88.94 134 LEU A O 1
ATOM 1023 N N . LEU A 1 135 ? -6.411 10.141 -0.899 1.00 89.00 135 LEU A N 1
ATOM 1024 C CA . LEU A 1 135 ? -5.696 9.669 -2.088 1.00 89.00 135 LEU A CA 1
ATOM 1025 C C . LEU A 1 135 ? -6.513 9.911 -3.356 1.00 89.00 135 LEU A C 1
ATOM 1027 O O . LEU A 1 135 ? -5.941 10.343 -4.350 1.00 89.00 135 LEU A O 1
ATOM 1031 N N . ALA A 1 136 ? -7.835 9.717 -3.311 1.00 88.62 136 ALA A N 1
ATOM 1032 C CA . ALA A 1 136 ? -8.704 10.020 -4.445 1.00 88.62 136 ALA A CA 1
ATOM 1033 C C . ALA A 1 136 ? -8.744 11.520 -4.755 1.00 88.62 136 ALA A C 1
ATOM 1035 O O . ALA A 1 136 ? -8.725 11.918 -5.917 1.00 88.62 136 ALA A O 1
ATOM 1036 N N . ARG A 1 137 ? -8.703 12.380 -3.727 1.00 85.81 137 ARG A N 1
ATOM 1037 C CA . ARG A 1 137 ? -8.608 13.831 -3.951 1.00 85.81 137 ARG A CA 1
ATOM 1038 C C . ARG A 1 137 ? -7.352 14.215 -4.724 1.00 85.81 137 ARG A C 1
ATOM 1040 O O . ARG A 1 137 ? -7.449 15.033 -5.638 1.00 85.81 137 ARG A O 1
ATOM 1047 N N . ARG A 1 138 ? -6.210 13.620 -4.362 1.00 86.00 138 ARG A N 1
ATOM 1048 C CA . ARG A 1 138 ? -4.894 13.941 -4.927 1.00 86.00 138 ARG A CA 1
ATOM 1049 C C . ARG A 1 138 ? -4.629 13.266 -6.272 1.00 86.00 138 ARG A C 1
ATOM 1051 O O . ARG A 1 138 ? -4.136 13.924 -7.174 1.00 86.00 138 ARG A O 1
ATOM 1058 N N . TYR A 1 139 ? -4.937 11.979 -6.403 1.00 88.12 139 TYR A N 1
ATOM 1059 C CA . TYR A 1 139 ? -4.576 11.152 -7.563 1.00 88.12 139 TYR A CA 1
ATOM 1060 C C . TYR A 1 139 ? -5.778 10.748 -8.431 1.00 88.12 139 TYR A C 1
ATOM 1062 O O . TYR A 1 139 ? -5.607 10.018 -9.403 1.00 88.12 139 TYR A O 1
ATOM 1070 N N . GLY A 1 140 ? -6.985 11.207 -8.094 1.00 90.50 140 GLY A N 1
ATOM 1071 C CA . GLY A 1 140 ? -8.228 10.867 -8.786 1.00 90.50 140 GLY A CA 1
ATOM 1072 C C . GLY A 1 140 ? -8.913 9.614 -8.232 1.00 90.50 140 GLY A C 1
ATOM 1073 O O . GLY A 1 140 ? -8.267 8.702 -7.708 1.00 90.50 140 GLY A O 1
ATOM 1074 N N . ASP A 1 141 ? -10.241 9.568 -8.374 1.00 91.62 141 ASP A N 1
ATOM 1075 C CA . ASP A 1 141 ? -11.071 8.434 -7.942 1.00 91.62 141 ASP A CA 1
ATOM 1076 C C . ASP A 1 141 ? -10.698 7.135 -8.666 1.00 91.62 141 ASP A C 1
ATOM 1078 O O . ASP A 1 141 ? -10.705 6.065 -8.058 1.00 91.62 141 ASP A O 1
ATOM 1082 N N . GLU A 1 142 ? -10.303 7.230 -9.937 1.00 93.81 142 GLU A N 1
ATOM 1083 C CA . GLU A 1 142 ? -9.880 6.086 -10.749 1.00 93.81 142 GLU A CA 1
ATOM 1084 C C . GLU A 1 142 ? -8.631 5.405 -10.173 1.00 93.81 142 GLU A C 1
ATOM 1086 O O . GLU A 1 142 ? -8.615 4.186 -10.009 1.00 93.81 142 GLU A O 1
ATOM 1091 N N . THR A 1 143 ? -7.631 6.186 -9.740 1.00 94.94 143 THR A N 1
ATOM 1092 C CA . THR A 1 143 ? -6.450 5.645 -9.049 1.00 94.94 143 THR A CA 1
ATOM 1093 C C . THR A 1 143 ? -6.861 4.878 -7.793 1.00 94.94 143 THR A C 1
ATOM 1095 O O . THR A 1 143 ? -6.400 3.759 -7.571 1.00 94.94 143 THR A O 1
ATOM 1098 N N . LEU A 1 144 ? -7.741 5.445 -6.957 1.00 95.94 144 LEU A N 1
ATOM 1099 C CA . LEU A 1 144 ? -8.184 4.760 -5.740 1.00 95.94 144 LEU A CA 1
ATOM 1100 C C . LEU A 1 144 ? -8.982 3.486 -6.062 1.00 95.94 144 LEU A C 1
ATOM 1102 O O . LEU A 1 144 ? -8.819 2.479 -5.370 1.00 95.94 144 LEU A O 1
ATOM 1106 N N . ALA A 1 145 ? -9.819 3.511 -7.100 1.00 96.81 145 ALA A N 1
ATOM 1107 C CA . ALA A 1 145 ? -10.579 2.349 -7.549 1.00 96.81 145 ALA A CA 1
ATOM 1108 C C . ALA A 1 145 ? -9.654 1.211 -8.013 1.00 96.81 145 ALA A C 1
ATOM 1110 O O . ALA A 1 145 ? -9.821 0.076 -7.563 1.00 96.81 145 ALA A O 1
ATOM 1111 N N . LEU A 1 146 ? -8.632 1.521 -8.817 1.00 97.44 146 LEU A N 1
ATOM 1112 C CA . LEU A 1 146 ? -7.621 0.553 -9.257 1.00 97.44 146 LEU A CA 1
ATOM 1113 C C . LEU A 1 146 ? -6.850 -0.045 -8.073 1.00 97.44 146 LEU A C 1
ATOM 1115 O O . LEU A 1 146 ? -6.678 -1.260 -7.981 1.00 97.44 146 LEU A O 1
ATOM 1119 N N . LEU A 1 147 ? -6.426 0.783 -7.115 1.00 97.56 147 LEU A N 1
ATOM 1120 C CA . LEU A 1 147 ? -5.736 0.296 -5.917 1.00 97.56 147 LEU A CA 1
ATOM 1121 C C . LEU A 1 147 ? -6.631 -0.625 -5.075 1.00 97.56 147 LEU A C 1
ATOM 1123 O O . LEU A 1 147 ? -6.163 -1.654 -4.588 1.00 97.56 147 LEU A O 1
ATOM 1127 N N . ARG A 1 148 ? -7.925 -0.303 -4.942 1.00 97.44 148 ARG A N 1
ATOM 1128 C CA . ARG A 1 148 ? -8.904 -1.160 -4.253 1.00 97.44 148 ARG A CA 1
ATOM 1129 C C . ARG A 1 148 ? -9.131 -2.486 -4.974 1.00 97.44 148 ARG A C 1
ATOM 1131 O O . ARG A 1 148 ? -9.205 -3.517 -4.312 1.00 97.44 148 ARG A O 1
ATOM 1138 N N . GLN A 1 149 ? -9.178 -2.483 -6.306 1.00 98.12 149 GLN A N 1
ATOM 1139 C CA . GLN A 1 149 ? -9.295 -3.707 -7.106 1.00 98.12 149 GLN A CA 1
ATOM 1140 C C . GLN A 1 149 ? -8.151 -4.694 -6.823 1.00 98.12 149 GLN A C 1
ATOM 1142 O O . GLN A 1 149 ? -8.357 -5.906 -6.837 1.00 98.12 149 GLN A O 1
ATOM 1147 N N . HIS A 1 150 ? -6.956 -4.181 -6.521 1.00 98.00 150 HIS A N 1
ATOM 1148 C CA . HIS A 1 150 ? -5.769 -4.983 -6.232 1.00 98.00 150 HIS A CA 1
ATOM 1149 C C . HIS A 1 150 ? -5.399 -5.044 -4.739 1.00 98.00 150 HIS A C 1
ATOM 1151 O O . HIS A 1 150 ? -4.324 -5.545 -4.407 1.00 98.00 150 HIS A O 1
ATOM 1157 N N . GLU A 1 151 ? -6.270 -4.591 -3.829 1.00 97.69 151 GLU A N 1
ATOM 1158 C CA . GLU A 1 151 ? -5.942 -4.377 -2.409 1.00 97.69 151 GLU A CA 1
ATOM 1159 C C . GLU A 1 151 ? -5.330 -5.612 -1.740 1.00 97.69 151 GLU A C 1
ATOM 1161 O O . GLU A 1 151 ? -4.282 -5.503 -1.109 1.00 97.69 151 GLU A O 1
ATOM 1166 N N . ALA A 1 152 ? -5.923 -6.795 -1.924 1.00 97.25 152 ALA A N 1
ATOM 1167 C CA . ALA A 1 152 ? -5.420 -8.027 -1.314 1.00 97.25 152 ALA A CA 1
ATOM 1168 C C . ALA A 1 152 ? -3.985 -8.365 -1.761 1.00 97.25 152 ALA A C 1
ATOM 1170 O O . ALA A 1 152 ? -3.139 -8.715 -0.936 1.00 97.25 152 ALA A O 1
ATOM 1171 N N . ARG A 1 153 ? -3.689 -8.210 -3.058 1.00 97.94 153 ARG A N 1
ATOM 1172 C CA . ARG A 1 153 ? -2.354 -8.466 -3.621 1.00 97.94 153 ARG A CA 1
ATOM 1173 C C . ARG A 1 153 ? -1.351 -7.422 -3.138 1.00 97.94 153 ARG A C 1
ATOM 1175 O O . ARG A 1 153 ? -0.268 -7.784 -2.690 1.00 97.94 153 ARG A O 1
ATOM 1182 N N . LEU A 1 154 ? -1.731 -6.144 -3.162 1.00 97.88 154 LEU A N 1
ATOM 1183 C CA . LEU A 1 154 ? -0.892 -5.039 -2.690 1.00 97.88 154 LEU A CA 1
ATOM 1184 C C . LEU A 1 154 ? -0.570 -5.163 -1.195 1.00 97.88 154 LEU A C 1
ATOM 1186 O O . LEU A 1 154 ? 0.562 -4.912 -0.791 1.00 97.88 154 LEU A O 1
ATOM 1190 N N . LEU A 1 155 ? -1.532 -5.593 -0.376 1.00 97.50 155 LEU A N 1
ATOM 1191 C CA . LEU A 1 155 ? -1.324 -5.858 1.047 1.00 97.50 155 LEU A CA 1
ATOM 1192 C C . LEU A 1 155 ? -0.344 -7.008 1.283 1.00 97.50 155 LEU A C 1
ATOM 1194 O O . LEU A 1 155 ? 0.566 -6.871 2.099 1.00 97.50 155 LEU A O 1
ATOM 1198 N N . ALA A 1 156 ? -0.497 -8.119 0.558 1.00 97.12 156 ALA A N 1
ATOM 1199 C CA . ALA A 1 156 ? 0.415 -9.254 0.669 1.00 97.12 156 ALA A CA 1
ATOM 1200 C C . ALA A 1 156 ? 1.857 -8.864 0.295 1.00 97.12 156 ALA A C 1
ATOM 1202 O O . ALA A 1 156 ? 2.799 -9.209 1.011 1.00 97.12 156 ALA A O 1
ATOM 1203 N N . LEU A 1 157 ? 2.026 -8.098 -0.788 1.00 97.50 157 LEU A N 1
ATOM 1204 C CA . LEU A 1 157 ? 3.328 -7.576 -1.209 1.00 97.50 157 LEU A CA 1
ATOM 1205 C C . LEU A 1 157 ? 3.902 -6.588 -0.189 1.00 97.50 157 LEU A C 1
ATOM 1207 O O . LEU A 1 157 ? 5.078 -6.680 0.147 1.00 97.50 157 LEU A O 1
ATOM 1211 N N . HIS A 1 158 ? 3.078 -5.689 0.355 1.00 96.31 158 HIS A N 1
ATOM 1212 C CA . HIS A 1 158 ? 3.499 -4.721 1.368 1.00 96.31 158 HIS A CA 1
ATOM 1213 C C . HIS A 1 158 ? 4.061 -5.397 2.623 1.00 96.31 158 HIS A C 1
ATOM 1215 O O . HIS A 1 158 ? 5.151 -5.042 3.060 1.00 96.31 158 HIS A O 1
ATOM 1221 N N . VAL A 1 159 ? 3.364 -6.403 3.163 1.00 95.88 159 VAL A N 1
ATOM 1222 C CA . VAL A 1 159 ? 3.822 -7.140 4.355 1.00 95.88 159 VAL A CA 1
ATOM 1223 C C . VAL A 1 159 ? 5.171 -7.817 4.102 1.00 95.88 159 VAL A C 1
ATOM 1225 O O . VAL A 1 159 ? 6.076 -7.711 4.929 1.00 95.88 159 VAL A O 1
ATOM 1228 N N . ARG A 1 160 ? 5.333 -8.472 2.946 1.00 96.56 160 ARG A N 1
ATOM 1229 C CA . ARG A 1 160 ? 6.594 -9.128 2.564 1.00 96.56 160 ARG A CA 1
ATOM 1230 C C . ARG A 1 160 ? 7.727 -8.118 2.374 1.00 96.56 160 ARG A C 1
ATOM 1232 O O . ARG A 1 160 ? 8.817 -8.315 2.906 1.00 96.56 160 ARG A O 1
ATOM 1239 N N . LEU A 1 161 ? 7.464 -7.001 1.692 1.00 94.81 161 LEU A N 1
ATOM 1240 C CA . LEU A 1 161 ? 8.443 -5.925 1.497 1.00 94.81 161 LEU A CA 1
ATOM 1241 C C . LEU A 1 161 ? 8.909 -5.336 2.830 1.00 94.81 161 LEU A C 1
ATOM 1243 O O . LEU A 1 161 ? 10.108 -5.144 3.015 1.00 94.81 161 LEU A O 1
ATOM 1247 N N . SER A 1 162 ? 7.996 -5.102 3.774 1.00 92.50 162 SER A N 1
ATOM 1248 C CA . SER A 1 162 ? 8.344 -4.610 5.110 1.00 92.50 162 SER A CA 1
ATOM 1249 C C . SER A 1 162 ? 9.296 -5.552 5.854 1.00 92.50 162 SER A C 1
ATOM 1251 O O . SER A 1 162 ? 10.258 -5.094 6.467 1.00 92.50 162 SER A O 1
ATOM 1253 N N . GLN A 1 163 ? 9.099 -6.869 5.740 1.00 92.06 163 GLN A N 1
ATOM 1254 C CA . GLN A 1 163 ? 9.982 -7.871 6.354 1.00 92.06 163 GLN A CA 1
ATOM 1255 C C . GLN A 1 163 ? 11.367 -7.939 5.702 1.00 92.06 163 GLN A C 1
ATOM 1257 O O . GLN A 1 163 ? 12.362 -8.163 6.392 1.00 92.06 163 GLN A O 1
ATOM 1262 N N . VAL A 1 164 ? 11.437 -7.790 4.378 1.00 91.44 164 VAL A N 1
ATOM 1263 C CA . VAL A 1 164 ? 12.701 -7.804 3.625 1.00 91.44 164 VAL A CA 1
ATOM 1264 C C . VAL A 1 164 ? 13.519 -6.550 3.910 1.00 91.44 164 VAL A C 1
ATOM 1266 O O . VAL A 1 164 ? 14.722 -6.644 4.133 1.00 91.44 164 VAL A O 1
ATOM 1269 N N . LEU A 1 165 ? 12.864 -5.389 3.943 1.00 87.06 165 LEU A N 1
ATOM 1270 C CA . LEU A 1 165 ? 13.513 -4.089 4.116 1.00 87.06 165 LEU A CA 1
ATOM 1271 C C . LEU A 1 165 ? 13.750 -3.711 5.588 1.00 87.06 165 LEU A C 1
ATOM 1273 O O . LEU A 1 165 ? 14.288 -2.640 5.854 1.00 87.06 165 LEU A O 1
ATOM 1277 N N . GLY A 1 166 ? 13.334 -4.552 6.541 1.00 77.81 166 GLY A N 1
ATOM 1278 C CA . GLY A 1 166 ? 13.439 -4.254 7.974 1.00 77.81 166 GLY A CA 1
ATOM 1279 C C . GLY A 1 166 ? 12.568 -3.073 8.418 1.00 77.81 166 GLY A C 1
ATOM 1280 O O . GLY A 1 166 ? 12.868 -2.427 9.416 1.00 77.81 166 GLY A O 1
ATOM 1281 N N . LEU A 1 167 ? 11.503 -2.775 7.671 1.00 61.72 167 LEU A N 1
ATOM 1282 C CA . LEU A 1 167 ? 10.521 -1.737 7.981 1.00 61.72 167 LEU A CA 1
ATOM 1283 C C . LEU A 1 167 ? 9.408 -2.360 8.839 1.00 61.72 167 LEU A C 1
ATOM 1285 O O . LEU A 1 167 ? 8.292 -2.561 8.359 1.00 61.72 167 LEU A O 1
ATOM 1289 N N . GLY A 1 168 ? 9.746 -2.750 10.070 1.00 43.78 168 GLY A N 1
ATOM 1290 C CA . GLY A 1 168 ? 8.839 -3.353 11.054 1.00 43.78 168 GLY A CA 1
ATOM 1291 C C . GLY A 1 168 ? 8.783 -2.548 12.338 1.00 43.78 168 GLY A C 1
ATOM 1292 O O . GLY A 1 168 ? 9.873 -2.188 12.831 1.00 43.78 168 GLY A O 1
#

pLDDT: mean 87.42, std 14.72, range [43.78, 98.5]

Organism: NCBI:txid83460

Sequence (168 aa):
MAPSYFDELNASVTSEVLAADDRTLRLAASPLTGEEVAGLLRYQETFLGIAEADRSSEGLARAHTEAIQASGLPEARRVDQGNAIIRTFAGQRWAAGQLRDKLKLLESQGGAEAQERIQRIQGDLAKLEKRTALLARRYGDETLALLRQHEARLLALHVRLSQVLGLG

Secondary structure (DSSP, 8-state):
-PPPHHHHHHHHHHHHHHHHHHHHHHHH--PPPHHHHHHHHHHHHHHHHHHTT--SHHHHHHHHHHHHHHH--S-HHHHHHHHHHHHHHHHHHHHHHHHHHHHHHHHHH-SHHHHHHHHHHHHHHHHHHHHHHHHHHHH-HHHHHHHHHTHHHHHHHHHHHHHHTT--